Protein AF-A0A2E3PIY3-F1 (afdb_monomer_lite)

Secondary structure (DSSP, 8-state):
--------S-TT-EEEEEEE-TTS-EEEEEEE---STTS-S-GGGTTTSPEEEEEEE---HHHHHHHHHHHHHTS------------PPP--

pLDDT: mean 70.02, std 11.87, range [45.34, 88.5]

Radius of gyration: 26.88 Å; chains: 1; bounding box: 74×29×71 Å

Sequence (92 aa):
MHDGKGCPLQAGTIVEVVCEDGFGFTMRQVAQVDGGRYSSWDWSHYPELKRILRYRVRKPKGLSLLEDRLAEIRTPAQGTPKTTTPKTPVKA

Foldseek 3Di:
DDPQPFDPDDFQWWKWWWWAAPVRDIDIDIDTRHPDDQAGSHCVCPPVHIHTDDMDTDDPPVNVVVVVVVVVVPDDPPPDPPPDDDDDDDDD

Structure (mmCIF, N/CA/C/O backbone):
data_AF-A0A2E3PIY3-F1
#
_entry.id   AF-A0A2E3PIY3-F1
#
loop_
_atom_site.group_PDB
_atom_site.id
_atom_site.type_symbol
_atom_site.label_atom_id
_atom_site.label_alt_id
_atom_site.label_comp_id
_atom_site.label_asym_id
_atom_site.label_entity_id
_atom_site.label_seq_id
_atom_site.pdbx_PDB_ins_code
_atom_site.Cartn_x
_atom_site.Cartn_y
_atom_site.Cartn_z
_atom_site.occupancy
_atom_site.B_iso_or_equiv
_atom_site.auth_seq_id
_atom_site.auth_comp_id
_atom_site.auth_asym_id
_atom_site.auth_atom_id
_atom_site.pdbx_PDB_model_num
ATOM 1 N N . MET A 1 1 ? 8.373 -10.999 -0.991 1.00 47.84 1 MET A N 1
ATOM 2 C CA . MET A 1 1 ? 8.533 -10.334 -2.302 1.00 47.84 1 MET A CA 1
ATOM 3 C C . MET A 1 1 ? 7.171 -10.411 -2.981 1.00 47.84 1 MET A C 1
ATOM 5 O O . MET A 1 1 ? 6.616 -11.500 -2.967 1.00 47.84 1 MET A O 1
ATOM 9 N N . HIS A 1 2 ? 6.568 -9.291 -3.401 1.00 50.41 2 HIS A N 1
ATOM 10 C CA . HIS A 1 2 ? 5.212 -9.291 -3.983 1.00 50.41 2 HIS A CA 1
ATOM 11 C C . HIS A 1 2 ? 5.264 -9.853 -5.412 1.00 50.41 2 HIS A C 1
ATOM 13 O O . HIS A 1 2 ? 6.209 -9.575 -6.138 1.00 50.41 2 HIS A O 1
ATOM 19 N N . ASP A 1 3 ? 4.269 -10.638 -5.804 1.00 57.75 3 ASP A N 1
ATOM 20 C CA . ASP A 1 3 ? 4.144 -11.338 -7.097 1.00 57.75 3 ASP A CA 1
ATOM 21 C C . ASP A 1 3 ? 3.515 -10.480 -8.212 1.00 57.75 3 ASP A C 1
ATOM 23 O O . ASP A 1 3 ? 3.219 -10.960 -9.302 1.00 57.75 3 ASP A O 1
ATOM 27 N N . GLY A 1 4 ? 3.273 -9.209 -7.907 1.00 54.16 4 GLY A N 1
ATOM 28 C CA . GLY A 1 4 ? 2.631 -8.231 -8.768 1.00 54.16 4 GLY A CA 1
ATOM 29 C C . GLY A 1 4 ? 1.159 -8.467 -9.125 1.00 54.16 4 GLY A C 1
ATOM 30 O O . GLY A 1 4 ? 0.593 -7.744 -9.941 1.00 54.16 4 GLY A O 1
ATOM 31 N N . LYS A 1 5 ? 0.474 -9.421 -8.491 1.00 54.19 5 LYS A N 1
ATOM 32 C CA . LYS A 1 5 ? -0.939 -9.702 -8.784 1.00 54.19 5 LYS A CA 1
ATOM 33 C C . LYS A 1 5 ? -1.884 -8.810 -7.979 1.00 54.19 5 LYS A C 1
ATOM 35 O O . LYS A 1 5 ? -2.573 -9.265 -7.075 1.00 54.19 5 LYS A O 1
ATOM 40 N N . GLY A 1 6 ? -1.931 -7.530 -8.350 1.00 57.16 6 GLY A N 1
ATOM 41 C CA . GLY A 1 6 ? -2.919 -6.569 -7.850 1.00 57.16 6 GLY A CA 1
ATOM 42 C C . GLY A 1 6 ? -2.744 -6.177 -6.379 1.00 57.16 6 GLY A C 1
ATOM 43 O O . GLY A 1 6 ? -2.018 -6.807 -5.617 1.00 57.16 6 GLY A O 1
ATOM 44 N N . CYS A 1 7 ? -3.392 -5.084 -5.973 1.00 60.38 7 CYS A N 1
ATOM 45 C CA . CYS A 1 7 ? -3.431 -4.683 -4.570 1.00 60.38 7 CYS A CA 1
ATOM 46 C C . CYS A 1 7 ? -4.445 -5.589 -3.857 1.00 60.38 7 CYS A C 1
ATOM 48 O O . CYS A 1 7 ? -5.633 -5.466 -4.156 1.00 60.38 7 CYS A O 1
ATOM 50 N N . PRO A 1 8 ? -4.057 -6.463 -2.913 1.00 69.88 8 PRO A N 1
ATOM 51 C CA . PRO A 1 8 ? -5.004 -7.328 -2.200 1.00 69.88 8 PRO A CA 1
ATOM 52 C C . PRO A 1 8 ? -5.851 -6.548 -1.172 1.00 69.88 8 PRO A C 1
ATOM 54 O O . PRO A 1 8 ? -6.335 -7.111 -0.193 1.00 69.88 8 PRO A O 1
ATOM 57 N N . LEU A 1 9 ? -5.984 -5.232 -1.344 1.00 72.94 9 LEU A N 1
ATOM 58 C CA . LEU A 1 9 ? -6.600 -4.318 -0.397 1.00 72.94 9 LEU A CA 1
ATOM 59 C C . LEU A 1 9 ? -7.827 -3.662 -1.014 1.00 72.94 9 LEU A C 1
ATOM 61 O O . LEU A 1 9 ? -7.858 -3.338 -2.200 1.00 72.94 9 LEU A O 1
ATOM 65 N N . GLN A 1 10 ? -8.830 -3.434 -0.174 1.00 74.31 10 GLN A N 1
ATOM 66 C CA . GLN A 1 10 ? -10.060 -2.766 -0.576 1.00 74.31 10 GLN A CA 1
ATOM 67 C C . GLN A 1 10 ? -9.807 -1.285 -0.883 1.00 74.31 10 GLN A C 1
ATOM 69 O O . GLN A 1 10 ? -8.986 -0.634 -0.224 1.00 74.31 10 GLN A O 1
ATOM 74 N N . ALA A 1 11 ? -10.548 -0.745 -1.853 1.00 77.31 11 ALA A N 1
ATOM 75 C CA . ALA A 1 11 ? -10.575 0.690 -2.114 1.00 77.31 11 ALA A CA 1
ATOM 76 C C . ALA A 1 11 ? -10.955 1.470 -0.838 1.00 77.31 11 ALA A C 1
ATOM 78 O O . ALA A 1 11 ? -11.741 1.000 -0.017 1.00 77.31 11 ALA A O 1
ATOM 79 N N . GLY A 1 12 ? -10.351 2.641 -0.643 1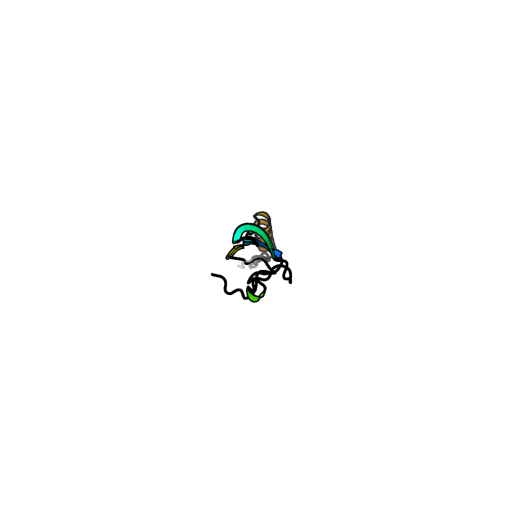.00 76.62 12 GLY A N 1
ATOM 80 C CA . GLY A 1 12 ? -10.450 3.451 0.573 1.00 76.62 12 GLY A CA 1
ATOM 81 C C . GLY A 1 12 ? -9.437 3.096 1.668 1.00 76.62 12 GLY A C 1
ATOM 82 O O . GLY A 1 12 ? -9.274 3.864 2.614 1.00 76.62 12 GLY A O 1
ATOM 83 N N . THR A 1 13 ? -8.705 1.982 1.553 1.00 80.94 13 THR A N 1
ATOM 84 C CA . THR A 1 13 ? -7.697 1.605 2.558 1.00 80.94 13 THR A CA 1
ATOM 85 C C . THR A 1 13 ? -6.513 2.569 2.522 1.00 80.94 13 THR A C 1
ATOM 87 O O . THR A 1 13 ? -5.891 2.754 1.478 1.00 80.94 13 THR A O 1
ATOM 90 N N . ILE A 1 14 ? -6.143 3.151 3.665 1.00 84.38 14 ILE A N 1
ATOM 91 C CA . ILE A 1 14 ? -4.909 3.938 3.772 1.00 84.38 14 ILE A CA 1
ATOM 92 C C . ILE A 1 14 ? -3.734 2.987 3.980 1.00 84.38 14 ILE A C 1
ATOM 94 O O . ILE A 1 14 ? -3.720 2.151 4.888 1.00 84.38 14 ILE A O 1
ATOM 98 N N . VAL A 1 15 ? -2.718 3.131 3.142 1.00 82.06 15 VAL A N 1
ATOM 99 C CA . VAL A 1 15 ? -1.507 2.323 3.169 1.00 82.06 15 VAL A CA 1
ATOM 100 C C . VAL A 1 15 ? -0.274 3.191 3.210 1.00 82.06 15 VAL A C 1
ATOM 102 O O . VAL A 1 15 ? -0.186 4.263 2.622 1.00 82.06 15 VAL A O 1
ATOM 105 N N . GLU A 1 16 ? 0.724 2.680 3.900 1.00 87.25 16 GLU A N 1
ATOM 106 C CA . GLU A 1 16 ? 2.087 3.138 3.783 1.00 87.25 16 GLU A CA 1
ATOM 107 C C . GLU A 1 16 ? 2.826 2.225 2.818 1.00 87.25 16 GLU A C 1
ATOM 109 O O . GLU A 1 16 ? 2.975 1.032 3.076 1.00 87.25 16 GLU A O 1
ATOM 114 N N . VAL A 1 17 ? 3.267 2.790 1.705 1.00 84.12 17 VAL A N 1
ATOM 115 C CA . VAL A 1 17 ? 3.896 2.092 0.594 1.00 84.12 17 VAL A CA 1
ATOM 116 C C . VAL A 1 17 ? 5.377 2.424 0.567 1.00 84.12 17 VAL A C 1
ATOM 118 O O . VAL A 1 17 ? 5.780 3.563 0.798 1.00 84.12 17 VAL A O 1
ATOM 121 N N . VAL A 1 18 ? 6.193 1.419 0.275 1.00 86.06 18 VAL A N 1
ATOM 122 C CA . VAL A 1 18 ? 7.594 1.602 -0.082 1.00 86.06 18 VAL A CA 1
ATOM 123 C C . VAL A 1 18 ? 7.783 1.104 -1.504 1.00 86.06 18 VAL A C 1
ATOM 125 O O . VAL A 1 18 ? 7.546 -0.073 -1.785 1.00 86.06 18 VAL A O 1
ATOM 128 N N . CYS A 1 19 ? 8.170 2.012 -2.387 1.00 84.44 19 CYS A N 1
ATOM 129 C CA . CYS A 1 19 ? 8.328 1.782 -3.814 1.00 84.44 19 CYS A CA 1
ATOM 130 C C . CYS A 1 19 ? 9.716 2.206 -4.287 1.00 84.44 19 CYS A C 1
ATOM 132 O O . CYS A 1 19 ? 10.417 2.950 -3.607 1.00 84.44 19 CYS A O 1
ATOM 134 N N . GLU A 1 20 ? 10.108 1.690 -5.438 1.00 82.06 20 GLU A N 1
ATOM 135 C CA . GLU A 1 20 ? 11.293 2.116 -6.167 1.00 82.06 20 GLU A CA 1
ATOM 136 C C . GLU A 1 20 ? 10.905 3.292 -7.074 1.00 82.06 20 GLU A C 1
ATOM 138 O O . GLU A 1 20 ? 9.856 3.257 -7.731 1.00 82.06 20 GLU A O 1
ATOM 143 N N . ASP A 1 21 ? 11.699 4.359 -7.068 1.00 74.94 21 ASP A N 1
ATOM 144 C CA . ASP A 1 21 ? 11.552 5.453 -8.022 1.00 74.94 21 ASP A CA 1
ATOM 145 C C . ASP A 1 21 ? 12.154 5.084 -9.391 1.00 74.94 21 ASP A C 1
ATOM 147 O O . ASP A 1 21 ? 12.784 4.040 -9.560 1.00 74.94 21 ASP A O 1
ATOM 151 N N . GLY A 1 22 ? 11.949 5.938 -10.399 1.00 71.25 22 GLY A N 1
ATOM 152 C CA . GLY A 1 22 ? 12.483 5.714 -11.750 1.00 71.25 22 GLY A CA 1
ATOM 153 C C . GLY A 1 22 ? 14.016 5.738 -11.844 1.00 71.25 22 GLY A C 1
ATOM 154 O O . GLY A 1 22 ? 14.553 5.493 -12.919 1.00 71.25 22 GLY A O 1
ATOM 155 N N . PHE A 1 23 ? 14.712 6.029 -10.741 1.00 77.69 23 PHE A N 1
ATOM 156 C CA . PHE A 1 23 ? 16.169 6.080 -10.632 1.00 77.69 23 PHE A CA 1
ATOM 157 C C . PHE A 1 23 ? 16.736 4.935 -9.772 1.00 77.69 23 PHE A C 1
ATOM 159 O O . PHE A 1 23 ? 17.948 4.876 -9.564 1.00 77.69 23 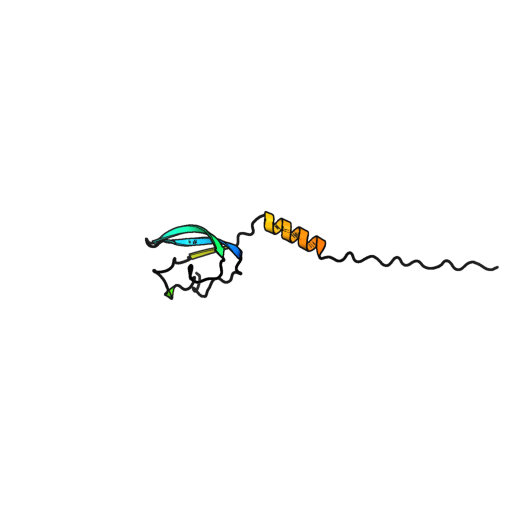PHE A O 1
ATOM 166 N N . GLY A 1 24 ? 15.892 4.018 -9.286 1.00 74.94 24 GLY A N 1
ATOM 167 C CA . GLY A 1 24 ? 16.303 2.869 -8.477 1.00 74.94 24 GLY A CA 1
ATOM 168 C C . GLY A 1 24 ? 16.383 3.132 -6.969 1.00 74.94 24 GLY A C 1
ATOM 169 O O . GLY A 1 24 ? 16.798 2.254 -6.208 1.00 74.94 24 GLY A O 1
ATOM 170 N N . PHE A 1 25 ? 15.989 4.315 -6.491 1.00 82.31 25 PHE A N 1
ATOM 171 C CA . PHE A 1 25 ? 15.969 4.622 -5.063 1.00 82.31 25 PHE A CA 1
ATOM 172 C C . PHE A 1 25 ? 14.671 4.177 -4.405 1.00 82.31 25 PHE A C 1
ATOM 174 O O . PHE A 1 25 ? 13.584 4.203 -4.975 1.00 82.31 25 PHE A O 1
ATOM 181 N N . THR A 1 26 ? 14.780 3.802 -3.134 1.00 86.75 26 THR A N 1
ATOM 182 C CA . THR A 1 26 ? 13.623 3.419 -2.330 1.00 86.75 26 THR A CA 1
ATOM 183 C C . THR A 1 26 ? 12.947 4.653 -1.731 1.00 86.75 26 THR A C 1
ATOM 185 O O . THR A 1 26 ? 13.528 5.346 -0.897 1.00 86.75 26 THR A O 1
ATOM 188 N N . MET A 1 27 ? 11.685 4.885 -2.086 1.00 85.88 27 MET A N 1
ATOM 189 C CA . MET A 1 27 ? 10.833 5.946 -1.550 1.00 85.88 27 MET A CA 1
ATOM 190 C C . MET A 1 27 ? 9.736 5.370 -0.649 1.00 85.88 27 MET A C 1
ATOM 192 O O . MET A 1 27 ? 9.219 4.280 -0.886 1.00 85.88 27 MET A O 1
ATOM 196 N N . ARG A 1 28 ? 9.345 6.124 0.385 1.00 88.50 28 ARG A N 1
ATOM 197 C CA . ARG A 1 28 ? 8.222 5.805 1.277 1.00 88.50 28 ARG A CA 1
ATOM 198 C C . ARG A 1 28 ? 7.130 6.864 1.149 1.00 88.50 28 ARG A C 1
ATOM 200 O O . ARG A 1 28 ? 7.412 8.051 1.271 1.00 88.50 28 ARG A O 1
ATOM 207 N N . GLN A 1 29 ? 5.891 6.433 0.947 1.00 85.44 29 GLN A N 1
ATOM 208 C CA . GLN A 1 29 ? 4.739 7.312 0.753 1.00 85.44 29 GLN A CA 1
ATOM 209 C C . GLN A 1 29 ? 3.508 6.757 1.474 1.00 85.44 29 GLN A C 1
ATOM 211 O O . GLN A 1 29 ? 3.304 5.548 1.527 1.00 85.44 29 GLN A O 1
ATOM 216 N N . VAL A 1 30 ? 2.671 7.640 2.020 1.00 84.44 30 VAL A N 1
ATOM 217 C CA . VAL A 1 30 ? 1.326 7.274 2.480 1.00 84.44 30 VAL A CA 1
ATOM 218 C C . VAL A 1 30 ? 0.343 7.581 1.356 1.00 84.44 30 VAL A C 1
ATOM 220 O O . VAL A 1 30 ? 0.351 8.687 0.818 1.00 84.44 30 VAL A O 1
ATOM 223 N N . ALA A 1 31 ? -0.472 6.600 0.988 1.00 79.25 31 ALA A N 1
ATOM 224 C CA . ALA A 1 31 ? -1.442 6.694 -0.094 1.00 79.25 31 ALA A CA 1
ATOM 225 C C . ALA A 1 31 ? -2.758 6.016 0.304 1.00 79.25 31 ALA A C 1
ATOM 227 O O . ALA A 1 31 ? -2.781 5.131 1.159 1.00 79.25 31 ALA A O 1
ATOM 228 N N . GLN A 1 32 ? -3.851 6.427 -0.328 1.00 82.31 32 GLN A N 1
ATOM 229 C CA . GLN A 1 32 ? -5.135 5.740 -0.243 1.00 82.31 32 GLN A CA 1
ATOM 230 C C . GLN A 1 32 ? -5.281 4.813 -1.452 1.00 82.31 32 GLN A C 1
ATOM 232 O O . GLN A 1 32 ? -4.957 5.196 -2.574 1.00 82.31 32 GLN A O 1
ATOM 237 N N . VAL A 1 33 ? -5.757 3.590 -1.227 1.00 77.81 33 VAL A N 1
ATOM 238 C CA . VAL A 1 33 ? -6.072 2.646 -2.303 1.00 77.81 33 VAL A CA 1
ATOM 239 C C . VAL A 1 33 ? -7.305 3.165 -3.041 1.00 77.81 33 VAL A C 1
ATOM 241 O O . VAL A 1 33 ? -8.391 3.167 -2.478 1.00 77.81 33 VAL A O 1
ATOM 244 N N . ASP A 1 34 ? -7.146 3.618 -4.281 1.00 70.31 34 ASP A N 1
ATOM 245 C CA . ASP A 1 34 ? -8.255 4.163 -5.084 1.00 70.31 34 ASP A CA 1
ATOM 246 C C . ASP A 1 34 ? -8.941 3.096 -5.961 1.00 70.31 34 ASP A C 1
ATOM 248 O O . ASP A 1 34 ? -10.057 3.274 -6.424 1.00 70.31 34 ASP A O 1
ATOM 252 N N . GLY A 1 35 ? -8.299 1.935 -6.158 1.00 62.19 35 GLY A N 1
ATOM 253 C CA . GLY A 1 35 ? -8.828 0.879 -7.028 1.00 62.19 35 GLY A CA 1
ATOM 254 C C . GLY A 1 35 ? -8.888 1.325 -8.494 1.00 62.19 35 GLY A C 1
ATOM 255 O O . GLY A 1 35 ? -9.963 1.491 -9.057 1.00 62.19 35 GLY A O 1
ATOM 256 N N . GLY A 1 36 ? -7.729 1.524 -9.134 1.00 57.09 36 GLY A N 1
ATOM 257 C CA . GLY A 1 36 ? -7.662 2.036 -10.507 1.00 57.09 36 GLY A CA 1
ATOM 258 C C . GLY A 1 36 ? -6.252 2.073 -11.114 1.00 57.09 36 GLY A C 1
ATOM 259 O O . GLY A 1 36 ? -5.262 1.773 -10.451 1.00 57.09 36 GLY A O 1
ATOM 260 N N . ARG A 1 37 ? -6.179 2.435 -12.406 1.00 52.03 37 ARG A N 1
ATOM 261 C CA . ARG A 1 37 ? -5.066 2.182 -13.355 1.00 52.03 37 ARG A CA 1
ATOM 262 C C . ARG A 1 37 ? -3.721 2.889 -13.083 1.00 52.03 37 ARG A C 1
ATOM 264 O O . ARG A 1 37 ? -2.736 2.524 -13.709 1.00 52.03 37 ARG A O 1
ATOM 271 N N . TYR A 1 38 ? -3.644 3.868 -12.178 1.00 54.28 38 TYR A N 1
ATOM 272 C CA . TYR A 1 38 ? -2.445 4.719 -12.016 1.00 54.28 38 TYR A CA 1
ATOM 273 C C . TYR A 1 38 ? -1.322 4.127 -11.153 1.00 54.28 38 TYR A C 1
ATOM 275 O O . TYR A 1 38 ? -0.223 4.673 -11.092 1.00 54.28 38 TYR A O 1
ATOM 283 N N . SER A 1 39 ? -1.572 3.037 -10.435 1.00 55.78 39 SER A N 1
ATOM 284 C CA . SER A 1 39 ? -0.564 2.383 -9.596 1.00 55.78 39 SER A CA 1
ATOM 285 C C . SER A 1 39 ? -0.744 0.886 -9.727 1.00 55.78 39 SER A C 1
ATOM 287 O O . SER A 1 39 ? -1.536 0.273 -9.010 1.00 55.78 39 SER A O 1
ATOM 289 N N . SER A 1 40 ? -0.053 0.310 -10.706 1.00 56.78 40 SER A N 1
ATOM 290 C CA . SER A 1 40 ? -0.112 -1.122 -10.916 1.00 56.78 40 SER A CA 1
ATOM 291 C C . SER A 1 40 ? 0.874 -1.811 -9.993 1.00 56.78 40 SER A C 1
ATOM 293 O O . SER A 1 40 ? 2.052 -1.470 -9.925 1.00 56.78 40 SER A O 1
ATOM 295 N N . TRP A 1 41 ? 0.363 -2.797 -9.271 1.00 65.00 41 TRP A N 1
ATOM 296 C CA . TRP A 1 41 ? 1.203 -3.760 -8.581 1.00 65.00 41 TRP A CA 1
ATOM 297 C C . TRP A 1 41 ? 1.773 -4.764 -9.580 1.00 65.00 41 TRP A C 1
ATOM 299 O O . TRP A 1 41 ? 2.759 -5.407 -9.255 1.00 65.00 41 TRP A O 1
ATOM 309 N N . ASP A 1 42 ? 1.220 -4.837 -10.795 1.00 66.94 42 ASP A N 1
ATOM 310 C CA . ASP A 1 42 ? 1.727 -5.656 -11.888 1.00 66.94 42 ASP A CA 1
ATOM 311 C C . ASP A 1 42 ? 3.012 -5.061 -12.461 1.00 66.94 42 ASP A C 1
ATOM 313 O O . ASP A 1 42 ? 3.022 -4.004 -13.097 1.00 66.94 42 ASP A O 1
ATOM 317 N N . TRP A 1 43 ? 4.107 -5.777 -12.226 1.00 68.50 43 TRP A N 1
ATOM 318 C CA . TRP A 1 43 ? 5.440 -5.388 -12.662 1.00 68.50 43 TRP A CA 1
ATOM 319 C C . TRP A 1 43 ? 5.651 -5.549 -14.170 1.00 68.50 43 TRP A C 1
ATOM 321 O O . TRP A 1 43 ? 6.663 -5.066 -14.666 1.00 68.50 43 TRP A O 1
ATOM 331 N N . SER A 1 44 ? 4.714 -6.153 -14.912 1.00 71.69 44 SER A N 1
ATOM 332 C CA . SER A 1 44 ? 4.749 -6.141 -16.382 1.00 71.69 44 SER A CA 1
ATOM 333 C C . SER A 1 44 ? 4.691 -4.721 -16.964 1.00 71.69 44 SER A C 1
ATOM 335 O O . SER A 1 44 ? 5.161 -4.498 -18.074 1.00 71.69 44 SER A O 1
ATOM 337 N N . HIS A 1 45 ? 4.173 -3.757 -16.192 1.00 70.88 45 HIS A N 1
ATOM 338 C CA . HIS A 1 45 ? 4.067 -2.344 -16.562 1.00 70.88 45 HIS A CA 1
ATOM 339 C C . HIS A 1 45 ? 5.240 -1.494 -16.039 1.00 70.88 45 HIS A C 1
ATOM 341 O O . HIS A 1 45 ? 5.222 -0.270 -16.145 1.00 70.88 45 HIS A O 1
ATOM 347 N N . TYR A 1 46 ? 6.257 -2.100 -15.424 1.00 68.12 46 TYR A N 1
ATOM 348 C CA . TYR A 1 46 ? 7.483 -1.392 -15.057 1.00 68.12 46 TYR A CA 1
ATOM 349 C C . TYR A 1 46 ? 8.363 -1.201 -16.308 1.00 68.12 46 TYR A C 1
ATOM 351 O O . TYR A 1 46 ? 8.487 -2.145 -17.091 1.00 68.12 46 TYR A O 1
ATOM 359 N N . PRO A 1 47 ? 9.014 -0.038 -16.515 1.00 72.69 47 PRO A N 1
ATOM 360 C CA . PRO A 1 47 ? 9.158 1.115 -15.612 1.00 72.69 47 PRO A CA 1
ATOM 361 C C . PRO A 1 47 ? 8.092 2.213 -15.755 1.00 72.69 47 PRO A C 1
ATOM 363 O O . PRO A 1 47 ? 8.211 3.256 -15.116 1.00 72.69 47 PRO A O 1
ATOM 366 N N . GLU A 1 48 ? 7.061 2.006 -16.573 1.00 74.75 48 GLU A N 1
ATOM 367 C CA . GLU A 1 48 ? 6.001 2.995 -16.816 1.00 74.75 48 GLU A CA 1
ATOM 368 C C . GLU A 1 48 ? 5.199 3.313 -15.538 1.00 74.75 48 GLU A C 1
ATOM 370 O O . GLU A 1 48 ? 4.797 4.454 -15.308 1.00 74.75 48 GLU A O 1
ATOM 375 N N . LEU A 1 49 ? 5.037 2.319 -14.656 1.00 71.94 49 LEU A N 1
ATOM 376 C CA . LEU A 1 49 ? 4.434 2.455 -13.329 1.00 71.94 49 LEU A CA 1
ATOM 377 C C . LEU A 1 49 ? 5.437 2.117 -12.214 1.00 71.94 49 LEU A C 1
ATOM 379 O O . LEU A 1 49 ? 6.321 1.272 -12.368 1.00 71.94 49 LEU A O 1
ATOM 383 N N . LYS A 1 50 ? 5.290 2.776 -11.053 1.00 73.69 50 LYS A N 1
ATOM 384 C CA . LYS A 1 50 ? 6.198 2.604 -9.905 1.00 73.69 50 LYS A CA 1
ATOM 385 C C . LYS A 1 50 ? 6.187 1.163 -9.397 1.00 73.69 50 LYS A C 1
ATOM 387 O O . LYS A 1 50 ? 5.133 0.629 -9.054 1.00 73.69 50 LYS A O 1
ATOM 392 N N . ARG A 1 51 ? 7.371 0.572 -9.227 1.00 76.62 51 ARG A N 1
ATOM 393 C CA . ARG A 1 51 ? 7.511 -0.763 -8.640 1.00 76.62 51 ARG A CA 1
ATOM 394 C C . ARG A 1 51 ? 7.334 -0.699 -7.134 1.00 76.62 51 ARG A C 1
ATOM 396 O O . ARG A 1 51 ? 8.097 -0.038 -6.434 1.00 76.62 51 ARG A O 1
ATOM 403 N N . ILE A 1 52 ? 6.358 -1.428 -6.611 1.00 78.50 52 ILE A N 1
ATOM 404 C CA . ILE A 1 52 ? 6.108 -1.444 -5.174 1.00 78.50 52 ILE A CA 1
ATOM 405 C C . ILE A 1 52 ? 6.798 -2.639 -4.513 1.00 78.50 52 ILE A C 1
ATOM 407 O O . ILE A 1 52 ? 6.613 -3.785 -4.918 1.00 78.50 52 ILE A O 1
ATOM 411 N N . LEU A 1 53 ? 7.586 -2.363 -3.471 1.00 80.75 53 LEU A N 1
ATOM 412 C CA . LEU A 1 53 ? 8.417 -3.344 -2.770 1.00 80.75 53 LEU A CA 1
ATOM 413 C C . LEU A 1 53 ? 7.706 -3.930 -1.545 1.00 80.75 53 LEU A C 1
ATOM 415 O O . LEU A 1 53 ? 7.771 -5.133 -1.290 1.00 80.75 53 LEU A O 1
ATOM 419 N N . ARG A 1 54 ? 7.034 -3.073 -0.767 1.00 80.38 54 ARG A N 1
ATOM 420 C CA . ARG A 1 54 ? 6.260 -3.461 0.423 1.00 80.38 54 ARG A CA 1
ATOM 421 C C . ARG A 1 54 ? 5.173 -2.439 0.725 1.00 80.38 54 ARG A C 1
ATOM 423 O O . ARG A 1 54 ? 5.304 -1.265 0.382 1.00 80.38 54 ARG A O 1
ATOM 430 N N . TYR A 1 55 ? 4.152 -2.870 1.452 1.00 79.44 55 TYR A N 1
ATOM 431 C CA . TYR A 1 55 ? 3.154 -1.979 2.025 1.00 79.44 55 TYR A CA 1
ATOM 432 C C . TYR A 1 55 ? 2.782 -2.389 3.443 1.00 79.44 55 TYR A C 1
ATOM 434 O O . TYR A 1 55 ? 2.979 -3.530 3.862 1.00 79.44 55 TYR A O 1
ATOM 442 N N . ARG A 1 56 ? 2.220 -1.435 4.179 1.00 81.69 56 ARG A N 1
ATOM 443 C CA . ARG A 1 56 ? 1.620 -1.644 5.489 1.00 81.69 56 ARG A CA 1
ATOM 444 C C . ARG A 1 56 ? 0.283 -0.926 5.533 1.00 81.69 56 ARG A C 1
ATOM 446 O O . ARG A 1 56 ? 0.225 0.279 5.302 1.00 81.69 56 ARG A O 1
ATOM 453 N N . VAL A 1 57 ? -0.777 -1.650 5.873 1.00 82.94 57 VAL A N 1
ATOM 454 C CA . VAL A 1 57 ? -2.085 -1.041 6.131 1.00 82.94 57 VAL A CA 1
ATOM 455 C C . VAL A 1 57 ? -1.967 -0.116 7.339 1.00 82.94 57 VAL A C 1
ATOM 457 O O . VAL A 1 57 ? -1.485 -0.517 8.403 1.00 82.94 57 VAL A O 1
ATOM 460 N N . ARG A 1 58 ? -2.391 1.136 7.169 1.00 80.38 58 ARG A N 1
ATOM 461 C CA . ARG A 1 58 ? -2.510 2.112 8.246 1.00 80.38 58 ARG A CA 1
ATOM 462 C C . ARG A 1 58 ? -3.983 2.344 8.517 1.00 80.38 58 ARG A C 1
ATOM 464 O O . ARG A 1 58 ? -4.659 3.017 7.755 1.00 80.38 58 ARG A O 1
ATOM 471 N N . LYS A 1 59 ? -4.462 1.833 9.648 1.00 73.75 59 LYS A N 1
ATOM 472 C CA . LYS A 1 59 ? -5.776 2.208 10.164 1.00 73.75 59 LYS A CA 1
ATOM 473 C C . LYS A 1 59 ? -5.635 3.541 10.909 1.00 73.75 59 LYS A C 1
ATOM 475 O O . LYS A 1 59 ? -4.931 3.578 11.924 1.00 73.75 59 LYS A O 1
ATOM 480 N N . PRO A 1 60 ? -6.202 4.655 10.412 1.00 73.25 60 PRO A N 1
ATOM 481 C CA . PRO A 1 60 ? -6.142 5.912 11.144 1.00 73.25 60 PRO A CA 1
ATOM 482 C C . PRO A 1 60 ? -6.893 5.751 12.470 1.00 73.25 60 PRO A C 1
ATOM 484 O O . PRO A 1 60 ? -7.975 5.171 12.511 1.00 73.25 60 PRO A O 1
ATOM 487 N N . LYS A 1 61 ? -6.319 6.268 13.563 1.00 70.88 61 LYS A N 1
ATOM 488 C CA . LYS A 1 61 ? -6.857 6.085 14.925 1.00 70.88 61 LYS A CA 1
ATOM 489 C C . LYS A 1 61 ? -8.328 6.507 15.050 1.00 70.88 61 LYS A C 1
ATOM 491 O O . LYS A 1 61 ? -9.084 5.859 15.763 1.00 70.88 61 LYS A O 1
ATOM 496 N N . GLY A 1 62 ? -8.730 7.556 14.327 1.00 71.25 62 GLY A N 1
ATOM 497 C CA . GLY A 1 62 ? -10.117 8.025 14.297 1.00 71.25 62 GLY A CA 1
ATOM 498 C C . GLY A 1 62 ? -11.093 7.031 13.661 1.00 71.25 62 GLY A C 1
ATOM 499 O O . GLY A 1 62 ? -12.218 6.919 14.128 1.00 71.25 62 GLY A O 1
ATOM 500 N N . LEU A 1 63 ? -10.663 6.260 12.657 1.00 73.00 63 LEU A N 1
ATOM 501 C CA . LEU A 1 63 ? -11.502 5.229 12.041 1.00 73.00 63 LEU A CA 1
ATOM 502 C C . LEU A 1 63 ? -11.709 4.049 12.994 1.00 73.00 63 LEU A C 1
ATOM 504 O O . LEU A 1 63 ? -12.828 3.573 13.120 1.00 73.00 63 LEU A O 1
ATOM 508 N N . SER A 1 64 ? -10.666 3.632 13.726 1.00 74.00 64 SER A N 1
ATOM 509 C CA . SER A 1 64 ? -10.818 2.620 14.782 1.00 74.00 64 SER A CA 1
ATOM 510 C C . SER A 1 64 ? -11.849 3.046 15.826 1.00 74.00 64 SER A C 1
ATOM 512 O O . SER A 1 64 ? -12.757 2.281 16.117 1.00 74.00 64 SER A O 1
ATOM 514 N N . LEU A 1 65 ? -11.768 4.292 16.307 1.00 78.62 65 LEU A N 1
ATOM 515 C CA . LEU A 1 65 ? -12.718 4.828 17.284 1.00 78.62 65 LEU A CA 1
ATOM 516 C C . LEU A 1 65 ? -14.164 4.829 16.759 1.00 78.62 65 LEU A C 1
ATOM 518 O O . LEU A 1 65 ? -15.094 4.534 17.504 1.00 78.62 65 LEU A O 1
ATOM 522 N N . LEU A 1 66 ? -14.366 5.180 15.487 1.00 78.81 66 LEU A N 1
ATOM 523 C CA . LEU A 1 66 ? -15.694 5.186 14.870 1.00 78.81 66 LEU A CA 1
ATOM 524 C C . LEU A 1 66 ? -16.248 3.772 14.670 1.00 78.81 66 LEU A C 1
ATOM 526 O O . LEU A 1 66 ? -17.437 3.558 14.888 1.00 78.81 66 LEU A O 1
ATOM 530 N N . GLU A 1 67 ? -15.409 2.812 14.282 1.00 81.19 67 GLU A N 1
ATOM 531 C CA . GLU A 1 67 ? -15.805 1.404 14.178 1.00 81.19 67 GLU A CA 1
ATOM 532 C C . GLU A 1 67 ? -16.198 0.824 15.541 1.00 81.19 67 GLU A C 1
ATOM 534 O O . GLU A 1 67 ? -17.226 0.151 15.631 1.00 81.19 67 GLU A O 1
ATOM 539 N N . ASP A 1 68 ? -15.449 1.152 16.598 1.00 82.25 68 ASP A N 1
ATOM 540 C CA . ASP A 1 68 ? -15.766 0.745 17.971 1.00 82.25 68 ASP A CA 1
ATOM 541 C C . ASP A 1 68 ? -17.146 1.289 18.391 1.0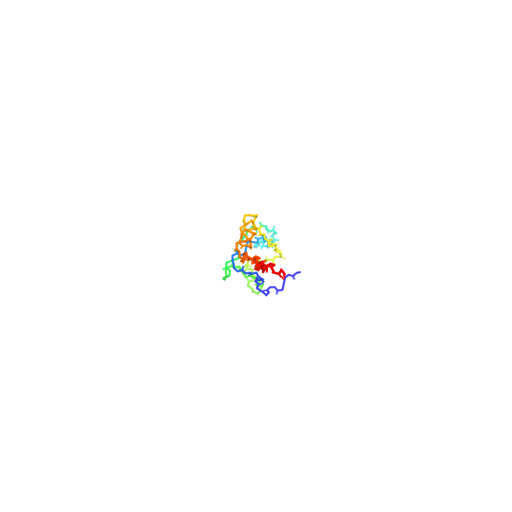0 82.25 68 ASP A C 1
ATOM 543 O O . ASP A 1 68 ? -18.004 0.543 18.864 1.00 82.25 68 ASP A O 1
ATOM 547 N N . ARG A 1 69 ? -17.428 2.571 18.110 1.00 81.94 69 ARG A N 1
ATOM 548 C CA . ARG A 1 69 ? -18.751 3.178 18.361 1.00 81.94 69 ARG A CA 1
ATOM 549 C C . ARG A 1 69 ? -19.868 2.556 17.529 1.00 81.94 69 ARG A C 1
ATOM 551 O O . ARG A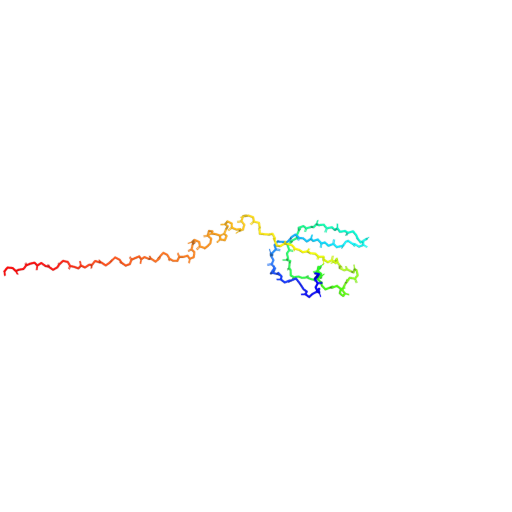 1 69 ? -20.985 2.392 18.015 1.00 81.94 69 ARG A O 1
ATOM 558 N N . LEU A 1 70 ? -19.597 2.213 16.274 1.00 80.69 70 LEU A N 1
ATOM 559 C CA . LEU A 1 70 ? -20.590 1.579 15.411 1.00 80.69 70 LEU A CA 1
ATOM 560 C C . LEU A 1 70 ? -20.937 0.163 15.898 1.00 80.69 70 LEU A C 1
ATOM 562 O O . LEU A 1 70 ? -22.094 -0.249 15.791 1.00 80.69 70 LEU A O 1
ATOM 566 N N . ALA A 1 71 ? -19.963 -0.567 16.448 1.00 80.81 71 ALA A N 1
ATOM 567 C CA . ALA A 1 71 ? -20.183 -1.875 17.060 1.00 80.81 71 ALA A CA 1
ATOM 568 C C . ALA A 1 71 ? -21.077 -1.782 18.311 1.00 80.81 71 ALA A C 1
ATOM 570 O O . ALA A 1 71 ? -21.984 -2.599 18.474 1.00 80.81 71 ALA A O 1
ATOM 571 N N . GLU A 1 72 ? -20.894 -0.748 19.140 1.00 78.88 72 GLU A N 1
ATOM 572 C CA . GLU A 1 72 ? -21.754 -0.477 20.304 1.00 78.88 72 GLU A CA 1
ATOM 573 C C . GLU A 1 72 ? -23.220 -0.240 19.893 1.00 78.88 72 GLU A C 1
ATOM 575 O O . GLU A 1 72 ? -24.131 -0.812 20.486 1.00 78.88 72 GLU A O 1
ATOM 580 N N . ILE A 1 73 ? -23.459 0.545 18.836 1.00 79.88 73 ILE A N 1
ATOM 581 C CA . ILE A 1 73 ? -24.814 0.897 18.365 1.00 79.88 73 ILE A CA 1
ATOM 582 C C . ILE A 1 73 ? -25.538 -0.300 17.725 1.00 79.88 73 ILE A C 1
ATOM 584 O O . ILE A 1 73 ? -26.761 -0.411 17.811 1.00 79.88 73 ILE A O 1
ATOM 588 N N . ARG A 1 74 ? -24.804 -1.203 17.063 1.00 63.31 74 ARG A N 1
ATOM 589 C CA . ARG A 1 74 ? -25.379 -2.357 16.345 1.00 63.31 74 ARG A CA 1
ATOM 590 C C . ARG A 1 74 ? -25.785 -3.520 17.243 1.00 63.31 74 ARG A C 1
ATOM 592 O O . ARG A 1 74 ? -26.368 -4.476 16.739 1.00 63.31 74 ARG A O 1
ATOM 599 N N . THR A 1 75 ? -25.508 -3.455 18.541 1.00 59.84 75 THR A N 1
ATOM 600 C CA . THR A 1 75 ? -26.011 -4.452 19.485 1.00 59.84 75 THR A CA 1
ATOM 601 C C . THR A 1 75 ? -27.439 -4.052 19.863 1.00 59.84 75 THR A C 1
ATOM 603 O O . THR A 1 75 ? -27.599 -3.086 20.612 1.00 59.84 75 THR A O 1
ATOM 606 N N . PRO A 1 76 ? -28.507 -4.722 19.376 1.00 58.66 76 PRO A N 1
ATOM 607 C CA . PRO A 1 76 ? -29.818 -4.499 19.960 1.00 58.66 76 PRO A CA 1
ATOM 608 C C . PRO A 1 76 ? -29.699 -4.874 21.433 1.00 58.66 76 PRO A C 1
ATOM 610 O O . PRO A 1 76 ? -29.292 -5.990 21.760 1.00 58.66 76 PRO A O 1
ATOM 613 N N . ALA A 1 77 ? -30.005 -3.925 22.318 1.00 61.62 77 ALA A N 1
ATOM 614 C CA . ALA A 1 77 ? -30.132 -4.198 23.735 1.00 61.62 77 ALA A CA 1
ATOM 615 C C . ALA A 1 77 ? -31.104 -5.373 23.876 1.00 61.62 77 ALA A C 1
ATOM 617 O O . ALA A 1 77 ? -32.303 -5.226 23.631 1.00 61.62 77 ALA A O 1
ATOM 618 N N . GLN A 1 78 ? -30.581 -6.557 24.196 1.00 56.41 78 GLN A N 1
ATOM 619 C CA . GLN A 1 78 ? -31.402 -7.690 24.583 1.00 56.41 78 GLN A CA 1
ATOM 620 C C . GLN A 1 78 ? -32.077 -7.278 25.886 1.00 56.41 78 GLN A C 1
ATOM 622 O O . GLN A 1 78 ? -31.507 -7.392 26.970 1.00 56.41 78 GLN A O 1
ATOM 627 N N . GLY A 1 79 ? -33.272 -6.700 25.760 1.00 50.06 79 GLY A N 1
ATOM 628 C CA . GLY A 1 79 ? -34.146 -6.434 26.882 1.00 50.06 79 GLY A CA 1
ATOM 629 C C . GLY A 1 79 ? -34.352 -7.752 27.604 1.00 50.06 79 GLY A C 1
ATOM 630 O O . GLY A 1 79 ? -34.909 -8.695 27.044 1.00 50.06 79 GLY A O 1
ATOM 631 N N . THR A 1 80 ? -33.849 -7.839 28.828 1.00 54.31 80 THR A N 1
ATOM 632 C CA . THR A 1 80 ? -34.117 -8.971 29.700 1.00 54.31 80 THR A CA 1
ATOM 633 C C . THR A 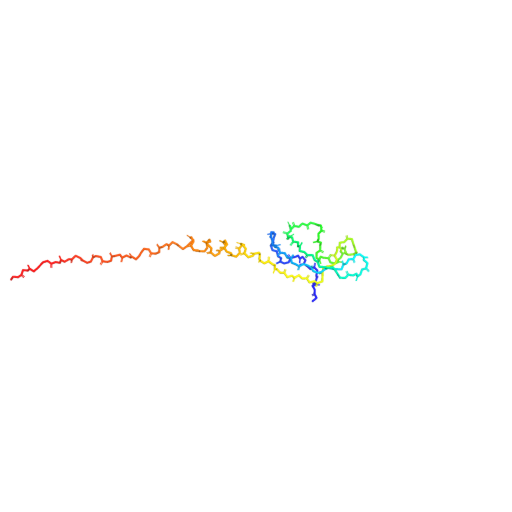1 80 ? -35.635 -9.083 29.871 1.00 54.31 80 THR A C 1
ATOM 635 O O . THR A 1 80 ? -36.277 -8.102 30.266 1.00 54.31 80 THR A O 1
ATOM 638 N N . PRO A 1 81 ? -36.260 -10.233 29.560 1.00 52.00 81 PRO A N 1
ATOM 639 C CA . PRO A 1 81 ? -37.667 -10.413 29.864 1.00 52.00 81 PRO A CA 1
ATOM 640 C C . PRO A 1 81 ? -37.822 -10.387 31.387 1.00 52.00 81 PRO A C 1
ATOM 642 O O . PRO A 1 81 ? -37.331 -11.262 32.100 1.00 52.00 81 PRO A O 1
ATOM 645 N N . LYS A 1 82 ? -38.483 -9.344 31.900 1.00 57.41 82 LYS A N 1
ATOM 646 C CA . LYS A 1 82 ? -38.939 -9.295 33.289 1.00 57.41 82 LYS A CA 1
ATOM 647 C C . LYS A 1 82 ? -40.001 -10.379 33.461 1.00 57.41 82 LYS A C 1
ATOM 649 O O . LYS A 1 82 ? -41.158 -10.177 33.106 1.00 57.41 82 LYS A O 1
ATOM 654 N N . THR A 1 83 ? -39.607 -11.528 33.999 1.00 45.34 83 THR A N 1
ATOM 655 C CA . THR A 1 83 ? -40.534 -12.562 34.464 1.00 45.34 83 THR A CA 1
ATOM 656 C C . THR A 1 83 ? -41.280 -12.039 35.691 1.00 45.34 83 THR A C 1
ATOM 658 O O . THR A 1 83 ? -40.857 -12.220 36.829 1.00 45.34 83 THR A O 1
ATOM 661 N N . THR A 1 84 ? -42.391 -11.342 35.470 1.00 53.34 84 THR A N 1
ATOM 662 C CA . THR A 1 84 ? -43.406 -11.090 36.498 1.00 53.34 84 THR A CA 1
ATOM 663 C C . THR A 1 84 ? -44.251 -12.349 36.662 1.00 53.34 84 THR A C 1
ATOM 665 O O . THR A 1 84 ? -45.178 -12.587 35.893 1.00 53.34 84 THR A O 1
ATOM 668 N N . THR A 1 85 ? -43.937 -13.172 37.663 1.00 59.62 85 THR A N 1
ATOM 669 C CA . THR A 1 85 ? -44.856 -14.208 3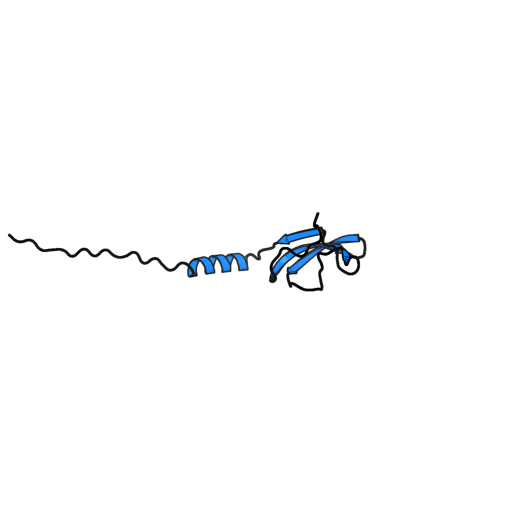8.157 1.00 59.62 85 THR A CA 1
ATOM 670 C C . THR A 1 85 ? -45.981 -13.558 38.971 1.00 59.62 85 THR A C 1
ATOM 672 O O . THR A 1 85 ? -45.683 -12.781 39.885 1.00 59.62 85 THR A O 1
ATOM 675 N N . PRO A 1 86 ? -47.262 -13.858 38.694 1.00 52.94 86 PRO A N 1
ATOM 676 C CA . PRO A 1 86 ? -48.374 -13.358 39.493 1.00 52.94 86 PRO A CA 1
ATOM 677 C C . PRO A 1 86 ? -48.418 -14.053 40.864 1.00 52.94 86 PRO A C 1
ATOM 679 O O . PRO A 1 86 ? -48.326 -15.275 40.963 1.00 52.94 86 PRO A O 1
ATOM 682 N N . LYS A 1 87 ? -48.571 -13.258 41.932 1.00 54.31 87 LYS A N 1
ATOM 683 C CA . LYS A 1 87 ? -48.916 -13.740 43.277 1.00 54.31 87 LYS A CA 1
ATOM 684 C C . LYS A 1 87 ? -50.349 -14.281 43.256 1.00 54.31 87 LYS A C 1
ATOM 686 O O . LYS A 1 87 ? -51.286 -13.499 43.125 1.00 54.31 87 LYS A O 1
ATOM 691 N N . THR A 1 88 ? -50.521 -15.586 43.438 1.00 55.50 88 THR A N 1
ATOM 692 C CA . THR A 1 88 ? -51.829 -16.179 43.761 1.00 55.50 88 THR A CA 1
ATOM 693 C C . THR A 1 88 ? -52.080 -16.039 45.269 1.00 55.50 88 THR A C 1
ATOM 695 O O . THR A 1 88 ? -51.173 -16.342 46.049 1.00 55.50 88 THR A O 1
ATOM 698 N N . PRO A 1 89 ? -53.256 -15.559 45.718 1.00 62.09 89 PRO A N 1
ATOM 699 C CA . PRO A 1 89 ? -53.538 -15.373 47.133 1.00 62.09 89 PRO A CA 1
ATOM 700 C C . PRO A 1 89 ? -53.977 -16.676 47.812 1.00 62.09 89 PRO A C 1
ATOM 702 O O . PRO A 1 89 ? -54.579 -17.564 47.210 1.00 62.09 89 PRO A O 1
ATOM 705 N N . VAL A 1 90 ? -53.673 -16.722 49.105 1.00 54.84 90 VAL A N 1
ATOM 706 C CA . VAL A 1 90 ? -54.029 -17.736 50.099 1.00 54.84 90 VAL A CA 1
ATOM 707 C C . VAL A 1 90 ? -55.552 -17.818 50.298 1.00 54.84 90 VAL A C 1
ATOM 709 O O . VAL A 1 90 ? -56.216 -16.789 50.411 1.00 54.84 90 VAL A O 1
ATOM 712 N N . LYS A 1 91 ? -56.084 -19.039 50.427 1.00 46.47 91 LYS A N 1
ATOM 713 C CA . LYS A 1 91 ? -57.310 -19.382 51.179 1.00 46.47 91 LYS A CA 1
ATOM 714 C C . LYS A 1 91 ? -56.978 -20.655 51.978 1.00 46.47 91 LYS A C 1
ATOM 716 O O . LYS A 1 91 ? -56.459 -21.588 51.374 1.00 46.47 91 LYS A O 1
ATOM 721 N N . ALA A 1 92 ? -56.870 -20.564 53.305 1.00 55.44 92 ALA A N 1
ATOM 722 C CA . ALA A 1 92 ? -57.929 -20.646 54.327 1.00 55.44 92 ALA A CA 1
ATOM 723 C C . ALA A 1 92 ? -58.354 -22.097 54.569 1.00 55.44 92 ALA A C 1
ATOM 725 O O . ALA A 1 92 ? -58.965 -22.678 53.648 1.00 55.44 92 ALA A O 1
#